Protein AF-A0A349N1D3-F1 (afdb_monomer_lite)

Foldseek 3Di:
DDDPDDLCLLLAVCVVLVVVLVPDDPPDPCVVVSVVVNVVSVVHHHDHCPPPDPPDPSCVPPPD

Structure (mmCIF, N/CA/C/O backbone):
data_AF-A0A349N1D3-F1
#
_entry.id   AF-A0A349N1D3-F1
#
loop_
_atom_site.group_PDB
_atom_site.id
_atom_site.type_symbol
_atom_site.label_atom_id
_atom_site.label_alt_id
_atom_site.label_comp_id
_atom_site.label_asym_id
_atom_site.label_entity_id
_atom_site.label_seq_id
_atom_site.pdbx_PDB_ins_code
_atom_site.Cartn_x
_atom_site.Cartn_y
_atom_site.Cartn_z
_atom_site.occupancy
_atom_site.B_iso_or_equiv
_atom_site.auth_seq_id
_atom_site.auth_comp_id
_atom_site.auth_asym_id
_atom_site.auth_atom_id
_atom_site.pdbx_PDB_model_num
ATOM 1 N N . VAL A 1 1 ? 11.861 18.470 2.078 1.00 58.59 1 VAL A N 1
ATOM 2 C CA . VAL A 1 1 ? 11.666 17.014 1.886 1.00 58.59 1 VAL A CA 1
ATOM 3 C C . VAL A 1 1 ? 11.666 16.765 0.388 1.00 58.59 1 VAL A C 1
ATOM 5 O O . VAL A 1 1 ? 10.919 17.449 -0.298 1.00 58.59 1 VAL A O 1
ATOM 8 N N . PHE A 1 2 ? 12.563 15.921 -0.126 1.00 67.06 2 PHE A N 1
ATOM 9 C CA . PHE A 1 2 ? 12.646 15.605 -1.557 1.00 67.06 2 PHE A CA 1
ATOM 10 C C . PHE A 1 2 ? 11.835 14.335 -1.813 1.00 67.06 2 PHE A C 1
ATOM 12 O O . PHE A 1 2 ? 12.041 13.341 -1.120 1.00 67.06 2 PHE A O 1
ATOM 19 N N . ASN A 1 3 ? 10.883 14.393 -2.742 1.00 66.81 3 ASN A N 1
ATOM 20 C CA . ASN A 1 3 ? 10.072 13.236 -3.094 1.00 66.81 3 ASN A CA 1
ATOM 21 C C . ASN A 1 3 ? 10.833 12.410 -4.135 1.00 66.81 3 ASN A C 1
ATOM 23 O O . ASN A 1 3 ? 10.980 12.841 -5.276 1.00 66.81 3 ASN A O 1
ATOM 27 N N . THR A 1 4 ? 11.356 11.261 -3.716 1.00 80.56 4 THR A N 1
ATOM 28 C CA . THR A 1 4 ? 12.023 10.296 -4.598 1.00 80.56 4 THR A CA 1
ATOM 29 C C . THR A 1 4 ? 11.053 9.278 -5.189 1.00 80.56 4 THR A C 1
ATOM 31 O O . THR A 1 4 ? 11.507 8.398 -5.913 1.00 80.56 4 THR A O 1
ATOM 34 N N . ALA A 1 5 ? 9.757 9.365 -4.866 1.00 80.75 5 ALA A N 1
ATOM 35 C CA . ALA A 1 5 ? 8.778 8.400 -5.330 1.00 80.75 5 ALA A CA 1
ATOM 36 C C . ALA A 1 5 ? 8.613 8.489 -6.848 1.00 80.75 5 ALA A C 1
ATOM 38 O O . ALA A 1 5 ? 8.436 9.573 -7.418 1.00 80.75 5 ALA A O 1
ATOM 39 N N . LEU A 1 6 ? 8.659 7.332 -7.492 1.00 87.56 6 LEU A N 1
ATOM 40 C CA . LEU A 1 6 ? 8.439 7.189 -8.921 1.00 87.56 6 LEU A CA 1
ATOM 41 C C . LEU A 1 6 ? 6.946 6.973 -9.187 1.00 87.56 6 LEU A C 1
ATOM 43 O O . LEU A 1 6 ? 6.224 6.396 -8.377 1.00 87.56 6 LEU A O 1
ATOM 47 N N . ILE A 1 7 ? 6.475 7.434 -10.349 1.00 88.00 7 ILE A N 1
ATOM 48 C CA . ILE A 1 7 ? 5.040 7.476 -10.689 1.00 88.00 7 ILE A CA 1
ATOM 49 C C . ILE A 1 7 ? 4.381 6.087 -10.614 1.00 88.00 7 ILE A C 1
ATOM 51 O O . ILE A 1 7 ? 3.205 5.992 -10.282 1.00 88.00 7 ILE A O 1
ATOM 55 N N . TYR A 1 8 ? 5.134 5.016 -10.878 1.00 89.94 8 TYR A N 1
ATOM 56 C CA . TYR A 1 8 ? 4.631 3.642 -10.858 1.00 89.94 8 TYR A CA 1
ATOM 57 C C . TYR A 1 8 ? 4.579 3.013 -9.455 1.00 89.94 8 TYR A C 1
ATOM 59 O O . TYR A 1 8 ? 3.916 1.996 -9.278 1.00 89.94 8 TYR A O 1
ATOM 67 N N . GLU A 1 9 ? 5.262 3.576 -8.452 1.00 92.25 9 GLU A N 1
ATOM 68 C CA . GLU A 1 9 ? 5.458 2.884 -7.170 1.00 92.25 9 GLU A CA 1
ATOM 69 C C . GLU A 1 9 ? 4.164 2.753 -6.368 1.00 92.25 9 GLU A C 1
ATOM 71 O O . GLU A 1 9 ? 3.863 1.674 -5.866 1.00 92.25 9 GLU A O 1
ATOM 76 N N . LEU A 1 10 ? 3.374 3.826 -6.271 1.00 93.31 10 LEU A N 1
ATOM 77 C CA . LEU A 1 10 ? 2.087 3.796 -5.570 1.00 93.31 10 LEU A CA 1
ATOM 78 C C . LEU A 1 10 ? 1.030 2.944 -6.300 1.00 93.31 10 LEU A C 1
ATOM 80 O O . LEU A 1 10 ? 0.377 2.151 -5.620 1.00 93.31 10 LEU A O 1
ATOM 84 N N . PRO A 1 11 ? 0.891 3.023 -7.641 1.00 94.62 11 PRO A N 1
ATOM 85 C CA . PRO A 1 11 ? 0.074 2.092 -8.422 1.00 94.62 11 PRO A CA 1
ATOM 86 C C . PRO A 1 11 ? 0.365 0.607 -8.178 1.00 94.62 11 PRO A C 1
ATOM 88 O O . PRO A 1 11 ? -0.555 -0.178 -7.951 1.00 94.62 11 PRO A O 1
ATOM 91 N N . VAL A 1 12 ? 1.645 0.224 -8.162 1.00 95.06 12 VAL A N 1
ATOM 92 C CA . VAL A 1 12 ? 2.056 -1.164 -7.901 1.00 95.06 12 VAL A CA 1
ATOM 93 C C . VAL A 1 12 ? 1.828 -1.541 -6.438 1.00 95.06 12 VAL A C 1
ATOM 95 O O . VAL A 1 12 ? 1.286 -2.604 -6.130 1.00 95.06 12 VAL A O 1
ATOM 98 N N . LEU A 1 13 ? 2.193 -0.656 -5.504 1.00 93.69 13 LEU A N 1
ATOM 99 C CA . LEU A 1 13 ? 2.008 -0.904 -4.076 1.00 93.69 13 LEU A CA 1
ATOM 100 C C . LEU A 1 13 ? 0.528 -1.088 -3.720 1.00 93.69 13 LEU A C 1
ATOM 102 O O . LEU A 1 13 ? 0.209 -1.922 -2.869 1.00 93.69 13 LEU A O 1
ATOM 106 N N . LYS A 1 14 ? -0.377 -0.350 -4.377 1.00 94.94 14 LYS A N 1
ATOM 107 C CA . LYS A 1 14 ? -1.827 -0.429 -4.160 1.00 94.94 14 LYS A CA 1
ATOM 108 C C . LYS A 1 14 ? -2.343 -1.862 -4.276 1.00 94.94 14 LYS A C 1
ATOM 110 O O . LYS A 1 14 ? -3.079 -2.285 -3.387 1.00 94.94 14 LYS A O 1
ATOM 115 N N . MET A 1 15 ? -1.900 -2.624 -5.278 1.00 94.44 15 MET A N 1
ATOM 116 C CA . MET A 1 15 ? -2.348 -4.007 -5.495 1.00 94.44 15 MET A CA 1
ATOM 117 C C . MET A 1 15 ? -2.079 -4.928 -4.297 1.00 94.44 15 MET A C 1
ATOM 119 O O . MET A 1 15 ? -2.852 -5.845 -4.025 1.00 94.44 15 MET A O 1
ATOM 123 N N . ARG A 1 16 ? -0.988 -4.689 -3.557 1.00 93.00 16 ARG A N 1
ATOM 124 C CA . ARG A 1 16 ? -0.622 -5.476 -2.367 1.00 93.00 16 ARG A CA 1
ATOM 125 C C . ARG A 1 16 ? -1.186 -4.869 -1.083 1.00 93.00 16 ARG A C 1
ATOM 127 O O . ARG A 1 16 ? -1.646 -5.595 -0.206 1.00 93.00 16 ARG A O 1
ATOM 134 N N . ALA A 1 17 ? -1.137 -3.544 -0.957 1.00 95.12 17 ALA A N 1
ATO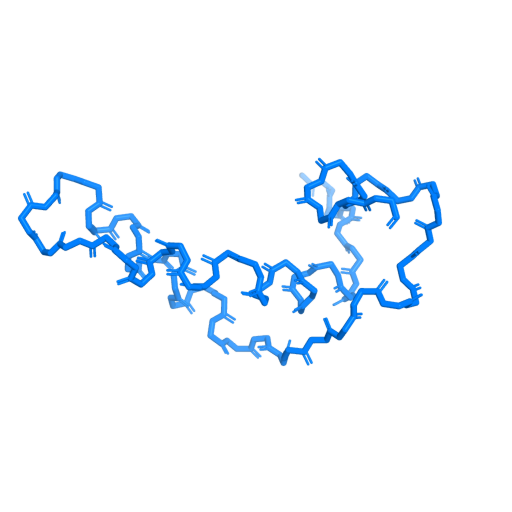M 135 C CA . ALA A 1 17 ? -1.488 -2.837 0.269 1.00 95.12 17 ALA A CA 1
ATOM 136 C C . ALA A 1 17 ? -3.002 -2.731 0.481 1.00 95.12 17 ALA A C 1
ATOM 138 O O . ALA A 1 17 ? -3.465 -2.906 1.608 1.00 95.12 17 ALA A O 1
ATOM 139 N N . LEU A 1 18 ? -3.782 -2.468 -0.573 1.00 96.38 18 LEU A N 1
ATOM 140 C CA . LEU A 1 18 ? -5.220 -2.229 -0.449 1.00 96.38 18 LEU A CA 1
ATOM 141 C C . LEU A 1 18 ? -5.971 -3.432 0.158 1.00 96.38 18 LEU A C 1
ATOM 143 O O . LEU A 1 18 ? -6.660 -3.213 1.156 1.00 96.38 18 LEU A O 1
ATOM 147 N N . PRO A 1 19 ? -5.770 -4.691 -0.291 1.00 96.00 19 PRO A N 1
ATOM 148 C CA . PRO A 1 19 ? -6.438 -5.848 0.316 1.00 96.00 19 PRO A CA 1
ATOM 149 C C . PRO A 1 19 ? -6.094 -6.039 1.800 1.00 96.00 19 PRO A C 1
A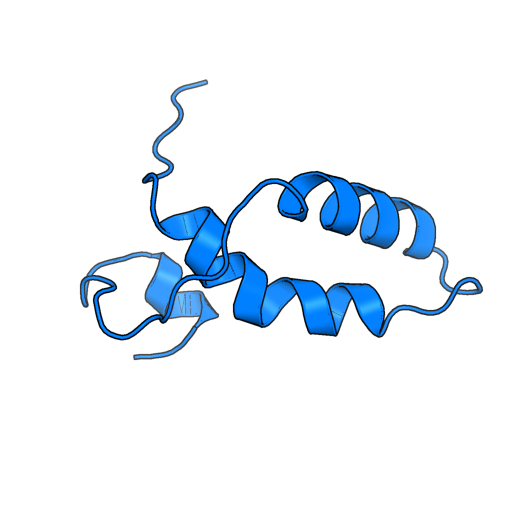TOM 151 O O . PRO A 1 19 ? -6.941 -6.429 2.605 1.00 96.00 19 PRO A O 1
ATOM 154 N N . LEU A 1 20 ? -4.850 -5.737 2.190 1.00 96.44 20 LEU A N 1
ATOM 155 C CA . LEU A 1 20 ? -4.412 -5.823 3.584 1.00 96.44 20 LEU A CA 1
ATOM 156 C C . LEU A 1 20 ? -5.094 -4.756 4.441 1.00 96.44 20 LEU A C 1
ATOM 158 O O . LEU A 1 20 ? -5.578 -5.060 5.530 1.00 96.44 20 LEU A O 1
ATOM 162 N N . LEU A 1 21 ? -5.181 -3.523 3.942 1.00 97.50 21 LEU A N 1
ATOM 163 C CA . LEU A 1 21 ? -5.871 -2.434 4.630 1.00 97.50 21 LEU A CA 1
ATOM 164 C C . LEU A 1 21 ? -7.381 -2.690 4.738 1.00 97.50 21 LEU A C 1
ATOM 166 O O . LEU A 1 21 ? -7.989 -2.355 5.751 1.00 97.50 21 LEU A O 1
ATOM 170 N N . GLU A 1 22 ? 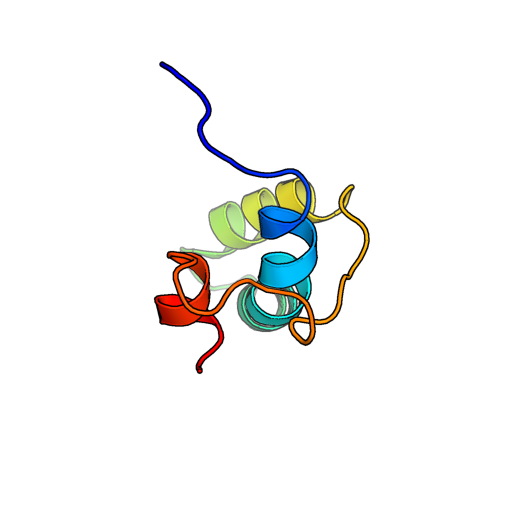-7.983 -3.307 3.722 1.00 96.94 22 GLU A N 1
ATOM 171 C CA . GLU A 1 22 ? -9.397 -3.699 3.710 1.00 96.94 22 GLU A CA 1
ATOM 172 C C . GLU A 1 22 ? -9.713 -4.849 4.664 1.00 96.94 22 GLU A C 1
ATOM 174 O O . GLU A 1 22 ? -10.829 -4.938 5.170 1.00 96.94 22 GLU A O 1
ATOM 179 N N . SER A 1 23 ? -8.727 -5.694 4.973 1.00 97.81 23 SER A N 1
ATOM 180 C CA . SER A 1 23 ? -8.888 -6.777 5.947 1.00 97.81 23 SER A CA 1
ATOM 181 C C . SER A 1 23 ? -8.989 -6.298 7.406 1.00 97.81 23 SER A C 1
ATOM 183 O O . SER A 1 23 ? -9.350 -7.076 8.295 1.00 97.81 23 SER A O 1
ATOM 185 N N . ILE A 1 24 ? -8.680 -5.023 7.677 1.00 98.12 24 ILE A N 1
ATOM 186 C CA . ILE A 1 24 ? -8.725 -4.439 9.020 1.00 98.12 24 ILE A CA 1
ATOM 187 C C . ILE A 1 24 ? -10.174 -4.094 9.380 1.00 98.12 24 ILE A C 1
ATOM 189 O O . ILE A 1 24 ? -10.804 -3.249 8.747 1.00 98.12 24 ILE A O 1
ATOM 193 N N . ARG A 1 25 ? -10.691 -4.732 10.436 1.00 97.62 25 ARG A N 1
ATOM 194 C CA . ARG A 1 25 ? -12.064 -4.523 10.921 1.00 97.62 25 ARG A CA 1
ATOM 195 C C . ARG A 1 25 ? -12.218 -3.226 11.713 1.00 97.62 25 ARG A C 1
ATOM 197 O O . ARG A 1 25 ? -11.253 -2.750 12.311 1.00 97.62 25 ARG A O 1
ATOM 204 N N . GLU A 1 26 ? -13.446 -2.720 11.773 1.00 96.31 26 GLU A N 1
ATOM 205 C CA . GLU A 1 26 ? -13.823 -1.468 12.449 1.00 96.31 26 GLU A CA 1
ATOM 206 C C . GLU A 1 26 ? -13.501 -1.447 13.947 1.00 96.31 26 GLU A C 1
ATOM 208 O O . GLU A 1 26 ? -13.196 -0.392 14.497 1.00 96.31 26 GLU A O 1
ATOM 213 N N . GLU A 1 27 ? -13.493 -2.605 14.612 1.00 97.62 27 GLU A N 1
ATOM 214 C CA . GLU A 1 27 ? -13.165 -2.702 16.039 1.00 97.62 27 GLU A CA 1
ATOM 215 C C . GLU A 1 27 ? -11.658 -2.593 16.314 1.00 97.62 27 GLU A C 1
ATOM 217 O O . GLU A 1 27 ? -11.236 -2.499 17.469 1.00 97.62 27 GLU A O 1
ATOM 222 N N . SER A 1 28 ? -10.826 -2.636 15.269 1.00 98.12 28 SER A N 1
ATOM 223 C CA . SER A 1 28 ? -9.383 -2.495 15.412 1.00 98.12 28 SER A CA 1
ATOM 224 C C . SER A 1 28 ? -9.025 -1.062 15.811 1.00 98.12 28 SER A 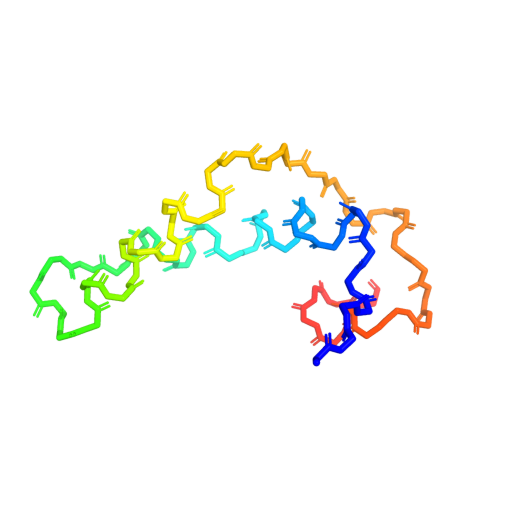C 1
ATOM 226 O O . SER A 1 28 ? -9.448 -0.117 15.140 1.00 98.12 28 SER A O 1
ATOM 228 N N . PRO A 1 29 ? -8.138 -0.856 16.803 1.00 97.88 29 PRO A N 1
ATOM 229 C CA . PRO A 1 29 ? -7.616 0.477 17.104 1.00 97.88 29 PRO A CA 1
ATOM 230 C C . PRO A 1 29 ? -6.861 1.103 15.917 1.00 97.88 29 PRO A C 1
ATOM 232 O O . PRO A 1 29 ? -6.653 2.312 15.898 1.00 97.88 29 PRO A O 1
ATOM 235 N N . ALA A 1 30 ? -6.464 0.301 14.920 1.00 97.75 30 ALA A N 1
ATOM 236 C CA . ALA A 1 30 ? -5.802 0.761 13.701 1.00 97.75 30 ALA A CA 1
ATOM 237 C C . ALA A 1 30 ? -6.772 1.121 12.558 1.00 97.75 30 ALA A C 1
ATOM 239 O O . ALA A 1 30 ? -6.314 1.545 11.498 1.00 97.75 30 ALA A O 1
ATOM 240 N N . PHE A 1 31 ? -8.090 0.954 12.729 1.00 98.31 31 PHE A N 1
ATOM 241 C CA . PHE A 1 31 ? -9.054 1.139 11.640 1.00 98.31 31 PHE A CA 1
ATOM 242 C C . PHE A 1 31 ? -9.034 2.555 11.051 1.00 98.31 31 PHE A C 1
ATOM 244 O O . PHE A 1 31 ? -9.086 2.723 9.835 1.00 98.31 31 PHE A O 1
ATOM 251 N N . SER A 1 32 ? -8.900 3.582 11.894 1.00 98.19 32 SER A N 1
ATOM 252 C CA . SER A 1 32 ? -8.844 4.978 11.444 1.00 98.19 32 SER A CA 1
ATOM 253 C C . SER A 1 32 ? -7.641 5.253 10.534 1.00 98.19 32 SER A C 1
ATOM 255 O O . SER A 1 32 ? -7.776 5.950 9.527 1.00 98.19 32 SER A O 1
ATOM 257 N N . GLU A 1 33 ? -6.480 4.671 10.846 1.00 98.25 33 GLU A N 1
ATOM 258 C CA . GLU A 1 33 ? -5.288 4.751 9.997 1.00 98.25 33 GLU A CA 1
ATOM 259 C C . GLU A 1 33 ? -5.442 3.918 8.728 1.00 98.25 33 GLU A C 1
ATOM 261 O O . GLU A 1 33 ? -5.108 4.389 7.641 1.00 98.25 33 GLU A O 1
ATOM 266 N N . ALA A 1 34 ? -6.008 2.714 8.838 1.00 98.19 34 ALA A N 1
ATOM 267 C CA . ALA A 1 34 ? -6.278 1.866 7.684 1.00 98.19 34 ALA A CA 1
ATOM 268 C C . ALA A 1 34 ? -7.180 2.580 6.671 1.00 98.19 34 ALA A C 1
ATOM 270 O O . ALA A 1 34 ? -6.861 2.641 5.486 1.00 98.19 34 ALA A O 1
ATOM 271 N N . TRP A 1 35 ? -8.263 3.199 7.147 1.00 97.94 35 TRP A N 1
ATOM 272 C CA . TRP A 1 35 ? -9.165 3.998 6.327 1.00 97.94 35 TRP A CA 1
ATOM 273 C C . TRP A 1 35 ? -8.438 5.161 5.648 1.00 97.94 35 TRP A C 1
ATOM 275 O O . TRP A 1 35 ? -8.530 5.319 4.433 1.00 97.94 35 TRP A O 1
ATOM 285 N N . ARG A 1 36 ? -7.649 5.940 6.399 1.00 98.31 36 ARG A N 1
ATOM 286 C CA . ARG A 1 36 ? -6.858 7.056 5.856 1.00 98.31 36 ARG A CA 1
ATOM 287 C C . ARG A 1 36 ? -5.942 6.609 4.715 1.00 98.31 36 ARG A C 1
ATOM 289 O O . ARG A 1 36 ? -5.890 7.274 3.683 1.00 98.31 36 ARG A O 1
ATOM 296 N N . LEU A 1 37 ? -5.244 5.486 4.888 1.00 97.88 37 LEU A N 1
ATOM 297 C CA . LEU A 1 37 ? -4.344 4.932 3.875 1.00 97.88 37 LEU A CA 1
ATOM 298 C C . LEU A 1 37 ? -5.104 4.406 2.653 1.00 97.88 37 LEU A C 1
ATOM 300 O O . LEU A 1 37 ? -4.651 4.613 1.531 1.00 97.88 37 LEU A O 1
ATOM 304 N N . ARG A 1 38 ? -6.282 3.797 2.839 1.00 97.31 38 ARG A N 1
ATOM 305 C CA . ARG A 1 38 ? -7.155 3.389 1.723 1.00 97.31 38 ARG A CA 1
ATOM 306 C C . ARG A 1 38 ? -7.560 4.586 0.872 1.00 97.31 38 ARG A C 1
ATOM 308 O O . ARG A 1 38 ? -7.392 4.548 -0.339 1.00 97.31 38 ARG A O 1
ATOM 315 N N . GLN A 1 39 ? -8.028 5.659 1.508 1.00 97.81 39 GLN A N 1
ATOM 316 C CA . GLN A 1 39 ? -8.413 6.896 0.817 1.00 97.81 39 GLN A CA 1
ATOM 317 C C . GLN A 1 39 ? -7.217 7.571 0.131 1.00 97.81 39 GLN A C 1
ATOM 319 O O . GLN A 1 39 ? -7.359 8.153 -0.938 1.00 97.81 39 GLN A O 1
ATOM 324 N N . PHE A 1 40 ? -6.021 7.470 0.716 1.00 96.50 40 PHE A N 1
ATOM 325 C CA . PHE A 1 40 ? -4.795 7.948 0.080 1.00 96.50 40 PHE A CA 1
ATOM 326 C C . PHE A 1 40 ? -4.444 7.154 -1.187 1.00 96.50 40 PHE A C 1
ATOM 328 O O . PHE A 1 40 ? -4.013 7.748 -2.169 1.00 96.50 40 PHE A O 1
ATOM 335 N N . LEU A 1 41 ? -4.628 5.830 -1.177 1.00 96.25 41 LEU A N 1
ATOM 336 C CA . LEU A 1 41 ? -4.330 4.956 -2.318 1.00 96.25 41 LEU A CA 1
ATOM 337 C C . LEU A 1 41 ? -5.428 4.958 -3.393 1.00 96.25 41 LEU A C 1
ATOM 339 O O . LEU A 1 41 ? -5.172 4.578 -4.535 1.00 96.25 41 LEU A O 1
ATOM 343 N N . GLU A 1 42 ? -6.647 5.372 -3.053 1.00 94.75 42 GLU A 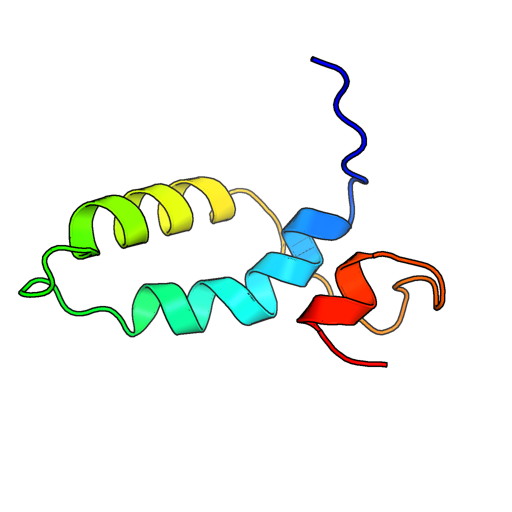N 1
ATOM 344 C CA . GLU A 1 42 ? -7.804 5.361 -3.951 1.00 94.75 42 GLU A CA 1
ATOM 345 C C . GLU A 1 42 ? -7.543 6.021 -5.321 1.00 94.75 42 GLU A C 1
ATOM 347 O O . GLU A 1 42 ? -7.839 5.365 -6.321 1.00 94.75 42 GLU A O 1
ATOM 352 N N . PRO A 1 43 ? -6.916 7.214 -5.421 1.00 94.88 43 PRO A N 1
ATOM 353 C CA . PRO A 1 43 ? -6.751 7.914 -6.698 1.00 94.88 43 PRO A CA 1
ATOM 354 C C . PRO A 1 43 ? -5.753 7.270 -7.668 1.00 94.88 43 PRO A C 1
ATOM 356 O O . PRO A 1 43 ? -5.708 7.663 -8.831 1.00 94.88 43 PRO A O 1
ATOM 359 N N . PHE A 1 44 ? -4.917 6.338 -7.206 1.00 93.69 44 PHE A N 1
ATOM 360 C CA . PHE A 1 44 ? -3.909 5.691 -8.044 1.00 93.69 44 PHE A CA 1
ATOM 361 C C . PHE A 1 44 ? -4.525 4.518 -8.810 1.00 93.69 44 PHE A C 1
ATOM 363 O O . PHE A 1 44 ? -5.252 3.711 -8.231 1.00 93.69 44 PHE A O 1
ATOM 370 N N . GLU A 1 45 ? -4.230 4.395 -10.102 1.00 92.69 45 GLU A N 1
ATOM 371 C CA . GLU A 1 45 ? -4.583 3.193 -10.865 1.00 92.69 45 GLU A CA 1
ATOM 372 C C . GLU A 1 45 ? -3.801 1.983 -10.343 1.00 92.69 45 GLU A C 1
ATOM 374 O O . GLU A 1 45 ? -2.734 2.136 -9.756 1.00 92.69 45 GLU A O 1
ATOM 379 N N . GLU A 1 46 ? -4.336 0.780 -10.522 1.00 93.75 46 GLU A N 1
ATOM 380 C CA . GLU A 1 46 ? -3.594 -0.446 -10.227 1.00 93.75 46 GLU A CA 1
ATOM 381 C C . GLU A 1 46 ? -2.643 -0.753 -11.383 1.00 93.75 46 GLU A C 1
ATOM 383 O O . GLU A 1 46 ? -3.017 -0.638 -12.551 1.00 93.75 46 GLU A O 1
ATOM 388 N N . LEU A 1 47 ? -1.409 -1.134 -11.055 1.00 94.06 47 LEU A N 1
ATOM 389 C CA . LEU A 1 47 ? -0.385 -1.457 -12.041 1.00 94.06 47 LEU A CA 1
ATOM 390 C C . LEU A 1 47 ? 0.334 -2.743 -11.647 1.00 94.06 47 LEU A C 1
ATOM 392 O O . LEU A 1 47 ? 0.780 -2.875 -10.510 1.00 94.06 47 LEU A O 1
ATOM 396 N N . ASP A 1 48 ? 0.475 -3.653 -12.606 1.00 91.19 48 ASP A N 1
ATOM 397 C CA . ASP A 1 48 ? 1.199 -4.908 -12.422 1.00 91.19 48 ASP A CA 1
ATOM 398 C C . ASP A 1 48 ? 2.696 -4.670 -12.114 1.00 91.19 48 ASP A C 1
ATOM 400 O O . ASP A 1 48 ? 3.298 -3.687 -12.567 1.00 91.19 48 ASP A O 1
ATOM 404 N N . ASP A 1 49 ? 3.305 -5.569 -11.338 1.00 91.50 49 ASP A N 1
ATOM 405 C CA . ASP A 1 49 ? 4.707 -5.499 -10.932 1.00 91.50 49 ASP A CA 1
ATOM 406 C C . ASP A 1 49 ? 5.707 -6.047 -11.975 1.00 91.50 49 ASP A C 1
ATOM 408 O O . ASP A 1 49 ? 6.923 -5.892 -11.800 1.00 91.50 49 ASP A O 1
ATOM 412 N N . GLU A 1 50 ? 5.229 -6.582 -13.105 1.00 90.25 50 GLU A N 1
ATOM 413 C CA . GLU A 1 50 ? 6.035 -7.108 -14.221 1.00 90.25 50 GLU A CA 1
ATOM 414 C C . GLU A 1 50 ? 7.167 -6.168 -14.674 1.00 90.25 50 GLU A C 1
ATOM 416 O O . GLU A 1 50 ? 8.290 -6.607 -14.932 1.00 90.25 50 GLU A O 1
ATOM 421 N N . ASN A 1 51 ? 6.900 -4.860 -14.748 1.00 86.69 51 ASN A N 1
ATOM 422 C CA . ASN A 1 51 ? 7.850 -3.867 -15.265 1.00 86.69 51 ASN A CA 1
ATOM 423 C C . ASN A 1 51 ? 8.657 -3.150 -14.172 1.00 86.69 51 ASN A C 1
ATOM 425 O O . ASN A 1 51 ? 9.398 -2.208 -14.468 1.00 86.69 51 ASN A O 1
ATOM 429 N N . VAL A 1 52 ? 8.534 -3.565 -12.907 1.00 92.19 52 VAL A N 1
ATOM 430 C CA . VAL A 1 52 ? 9.297 -2.957 -11.812 1.00 92.19 52 VAL A CA 1
ATOM 431 C C . VAL A 1 52 ? 10.781 -3.311 -11.973 1.00 92.19 52 VAL A C 1
ATOM 433 O O . VAL A 1 52 ? 11.122 -4.496 -12.025 1.00 92.19 52 VAL A O 1
ATOM 436 N N . PRO A 1 53 ? 11.699 -2.328 -12.018 1.00 91.94 53 PRO A N 1
ATOM 437 C CA . PRO A 1 53 ? 13.126 -2.603 -12.142 1.00 91.94 53 PRO A CA 1
ATOM 438 C C . PRO A 1 53 ? 13.634 -3.547 -11.047 1.00 91.94 53 PRO A C 1
ATOM 440 O O . PRO A 1 53 ? 13.263 -3.412 -9.882 1.00 91.94 53 PRO A O 1
ATOM 443 N N . ALA A 1 54 ? 14.532 -4.470 -11.399 1.00 91.06 54 ALA A N 1
ATOM 444 C CA . ALA A 1 54 ? 15.090 -5.443 -10.452 1.00 91.06 54 ALA A CA 1
ATOM 445 C C . ALA A 1 54 ? 15.872 -4.794 -9.292 1.00 91.06 54 ALA A C 1
ATOM 447 O O . ALA A 1 54 ? 16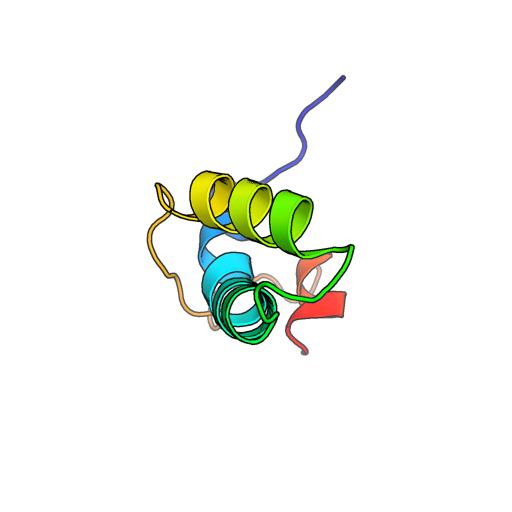.032 -5.390 -8.234 1.00 91.06 54 ALA A O 1
ATOM 448 N N . ASN A 1 55 ? 16.360 -3.567 -9.485 1.00 90.81 55 ASN A N 1
ATOM 449 C CA . ASN A 1 55 ? 17.044 -2.769 -8.467 1.00 90.81 55 ASN A CA 1
ATOM 450 C C . ASN A 1 55 ? 16.120 -1.762 -7.757 1.00 90.81 55 ASN A C 1
ATOM 452 O O . ASN A 1 55 ? 16.613 -0.896 -7.036 1.00 90.81 55 ASN A O 1
ATOM 456 N N . SER A 1 56 ? 14.806 -1.819 -7.991 1.00 90.75 56 SER A N 1
ATOM 457 C CA . SER A 1 56 ? 13.849 -0.970 -7.284 1.00 90.75 56 SER A CA 1
ATOM 458 C C . SER A 1 56 ? 13.724 -1.418 -5.832 1.00 90.75 56 SER A C 1
ATOM 460 O O . SER A 1 56 ? 13.562 -2.605 -5.560 1.00 90.75 56 SER A O 1
ATOM 462 N N . ILE A 1 57 ? 13.702 -0.457 -4.906 1.00 88.75 57 ILE A N 1
ATOM 463 C CA . ILE A 1 57 ? 13.418 -0.721 -3.488 1.00 88.75 57 ILE A CA 1
ATOM 464 C C . ILE A 1 57 ? 12.050 -1.390 -3.291 1.00 88.75 57 ILE A C 1
ATOM 466 O O . ILE A 1 57 ? 11.854 -2.157 -2.355 1.00 88.75 57 ILE A O 1
ATOM 470 N N . LEU A 1 58 ? 11.109 -1.160 -4.212 1.00 90.94 58 LEU A N 1
ATOM 471 C CA . LEU A 1 58 ? 9.776 -1.748 -4.159 1.00 90.94 58 LEU A CA 1
ATOM 472 C C . LEU A 1 58 ? 9.809 -3.287 -4.214 1.00 90.94 58 LEU A C 1
ATOM 474 O O . LEU A 1 58 ? 8.923 -3.930 -3.651 1.00 90.94 58 LEU A O 1
ATOM 478 N N . ARG A 1 59 ? 10.862 -3.881 -4.802 1.00 91.56 59 ARG A N 1
ATOM 479 C CA . ARG A 1 59 ? 11.094 -5.338 -4.830 1.00 91.56 59 ARG A CA 1
ATOM 480 C C . ARG A 1 59 ? 11.243 -5.950 -3.431 1.00 91.56 59 ARG A C 1
ATOM 482 O O . ARG A 1 59 ? 10.919 -7.120 -3.254 1.00 91.56 59 ARG A O 1
ATOM 489 N N . GLU A 1 60 ? 11.627 -5.172 -2.414 1.00 90.94 60 GLU A N 1
ATOM 490 C CA . GLU A 1 60 ? 11.647 -5.641 -1.016 1.00 90.94 60 GLU A CA 1
ATOM 491 C C . GLU A 1 60 ? 10.240 -5.936 -0.465 1.00 90.94 60 GLU A C 1
ATOM 493 O O . GLU A 1 60 ? 10.095 -6.724 0.468 1.00 90.94 60 GLU A O 1
ATOM 498 N N . PHE A 1 61 ? 9.200 -5.333 -1.050 1.00 89.38 61 PHE A N 1
ATOM 499 C CA . PHE A 1 61 ? 7.816 -5.442 -0.581 1.00 89.38 61 PHE A CA 1
ATOM 500 C C . PHE A 1 61 ? 6.952 -6.353 -1.454 1.00 89.38 61 PHE A C 1
ATOM 502 O O . PHE A 1 61 ? 6.040 -7.002 -0.944 1.00 89.38 61 PHE A O 1
ATOM 509 N N . ILE A 1 62 ? 7.214 -6.389 -2.762 1.00 90.44 62 ILE A N 1
ATOM 510 C CA . ILE A 1 62 ? 6.394 -7.136 -3.732 1.00 90.44 62 ILE A CA 1
ATOM 511 C C . ILE A 1 62 ? 7.018 -8.477 -4.142 1.00 90.44 62 ILE A C 1
ATOM 513 O O . ILE A 1 62 ? 6.323 -9.322 -4.701 1.00 90.44 62 ILE A O 1
ATOM 517 N N . GLY A 1 63 ? 8.293 -8.698 -3.804 1.00 84.12 63 GLY A N 1
ATOM 518 C CA . GLY A 1 63 ? 9.057 -9.875 -4.204 1.00 84.12 63 GLY A CA 1
ATOM 519 C C . GLY A 1 63 ? 9.947 -9.632 -5.431 1.00 84.12 63 GLY A C 1
ATOM 520 O O . GLY A 1 63 ? 9.915 -8.544 -6.017 1.00 84.12 63 GLY A O 1
ATOM 521 N N . PRO A 1 64 ? 10.791 -10.624 -5.778 1.00 70.94 64 PRO A N 1
ATOM 522 C CA . PRO A 1 64 ? 11.703 -10.552 -6.917 1.00 70.94 64 PRO A CA 1
ATOM 523 C C . PRO A 1 64 ? 10.980 -10.453 -8.260 1.00 70.94 64 PRO A C 1
ATOM 525 O O . PRO A 1 64 ? 9.842 -10.952 -8.381 1.00 70.94 64 PRO A O 1
#

Radius of gyration: 13.1 Å; chains: 1; bounding box: 31×28×32 Å

Secondary structure (DSSP, 8-state):
------TTHHHHHHHHHHHHHHTS-TTSTTHHHHHHHHHHHTTSPP--GGGS-TT-TTHHHH--

Sequence (64 aa):
VFNTALIYELPVLKMRALPLLESIREESPAFSEAWRLRQFLEPFEELDDENVPANSILREFIGP

pLDDT: mean 91.91, std 7.94, range [58.59, 98.31]